Protein AF-A0A4Y8C9G9-F1 (afdb_monomer_lite)

Foldseek 3Di:
DDDADCADCPDPQDLVQDDPPPGRDRNDDDPVRHNPVVVVVVVVVVVVPDDDPVVDDCPVVVVCLPPPDDPVRNVVCVVVVVVVVVVVVVVVVVVD

Structure (mmCIF, N/CA/C/O backbone):
data_AF-A0A4Y8C9G9-F1
#
_entry.id   AF-A0A4Y8C9G9-F1
#
loop_
_atom_site.group_PDB
_atom_site.id
_atom_site.type_symbol
_atom_site.label_atom_id
_atom_site.label_alt_id
_atom_site.label_comp_id
_atom_site.label_asym_id
_atom_site.label_entity_id
_atom_site.label_seq_id
_atom_site.pdbx_PDB_ins_code
_atom_site.Cartn_x
_atom_site.Cartn_y
_atom_site.Cartn_z
_atom_site.occupancy
_atom_site.B_iso_or_equiv
_atom_site.auth_seq_id
_atom_site.auth_comp_id
_atom_site.auth_asym_id
_atom_site.auth_atom_id
_atom_site.pdbx_PDB_model_num
ATOM 1 N N . MET A 1 1 ? 2.219 -18.437 -18.317 1.00 63.34 1 MET A N 1
ATOM 2 C CA . MET A 1 1 ? 3.132 -17.273 -18.408 1.00 63.34 1 MET A CA 1
ATOM 3 C C . MET A 1 1 ? 4.535 -17.743 -18.048 1.00 63.34 1 MET A C 1
ATOM 5 O O . MET A 1 1 ? 4.672 -18.429 -17.045 1.00 63.34 1 MET A O 1
ATOM 9 N N . GLN A 1 2 ? 5.549 -17.452 -18.864 1.00 72.44 2 GLN A N 1
ATOM 10 C CA . GLN A 1 2 ? 6.947 -17.791 -18.556 1.00 72.44 2 GLN A CA 1
ATOM 11 C C . GLN A 1 2 ? 7.494 -16.800 -17.515 1.00 72.44 2 GLN A C 1
ATOM 13 O O . GLN A 1 2 ? 7.259 -15.595 -17.630 1.00 72.44 2 GLN A O 1
ATOM 18 N N . ARG A 1 3 ? 8.203 -17.286 -16.487 1.00 76.56 3 ARG A N 1
ATOM 19 C CA . ARG A 1 3 ? 8.808 -16.409 -15.472 1.00 76.56 3 ARG A CA 1
ATOM 20 C C . ARG A 1 3 ? 9.945 -15.608 -16.111 1.00 76.56 3 ARG A C 1
ATOM 22 O O . ARG A 1 3 ? 10.765 -16.153 -16.846 1.00 76.56 3 ARG A O 1
ATOM 29 N N . LYS A 1 4 ? 9.980 -14.305 -15.834 1.00 77.75 4 LYS A N 1
ATOM 30 C CA . LYS A 1 4 ? 10.978 -13.374 -16.382 1.00 77.75 4 LYS A CA 1
ATOM 31 C C . LYS A 1 4 ? 12.380 -13.771 -15.894 1.00 77.75 4 LYS A C 1
ATOM 33 O O . LYS A 1 4 ? 12.536 -14.152 -14.734 1.00 77.75 4 LYS A O 1
ATOM 38 N N . ARG A 1 5 ? 13.397 -13.662 -16.756 1.00 83.31 5 ARG A N 1
ATOM 39 C CA . ARG A 1 5 ? 14.807 -13.794 -16.342 1.00 83.31 5 ARG A CA 1
ATOM 40 C C . ARG A 1 5 ? 15.205 -12.565 -15.522 1.00 83.31 5 ARG A C 1
ATOM 42 O O . ARG A 1 5 ? 14.772 -11.464 -15.846 1.00 83.31 5 ARG A O 1
ATOM 49 N N . ILE A 1 6 ? 16.040 -12.750 -14.496 1.00 85.19 6 ILE A N 1
ATOM 50 C CA . ILE A 1 6 ? 16.541 -11.642 -13.658 1.00 85.19 6 ILE A CA 1
ATOM 51 C C . ILE A 1 6 ? 17.393 -10.680 -14.497 1.00 85.19 6 ILE A C 1
ATOM 53 O O . ILE A 1 6 ? 17.278 -9.466 -14.369 1.00 85.19 6 ILE A O 1
ATOM 57 N N . TYR A 1 7 ? 18.213 -11.228 -15.393 1.00 87.62 7 TYR A N 1
ATOM 58 C CA . TYR A 1 7 ? 19.083 -10.467 -16.277 1.00 87.62 7 TYR A CA 1
ATOM 59 C C . TYR A 1 7 ? 19.143 -11.130 -17.657 1.00 87.62 7 TYR A C 1
ATOM 61 O O . TYR A 1 7 ? 19.209 -12.359 -17.756 1.00 87.62 7 TYR A O 1
ATOM 69 N N . ASN A 1 8 ? 19.089 -10.328 -18.721 1.00 87.94 8 ASN A N 1
ATOM 70 C CA . ASN A 1 8 ? 19.108 -10.803 -20.103 1.00 87.94 8 ASN A CA 1
ATOM 71 C C . ASN A 1 8 ? 20.023 -9.934 -20.990 1.00 87.94 8 ASN A C 1
ATOM 73 O O . ASN A 1 8 ? 19.524 -9.027 -21.660 1.00 87.94 8 ASN A O 1
ATOM 77 N N . PRO A 1 9 ? 21.340 -10.210 -21.034 1.00 85.94 9 PRO A N 1
ATOM 78 C CA . PRO A 1 9 ? 22.311 -9.386 -21.763 1.00 85.94 9 PRO A CA 1
ATOM 79 C C . PRO A 1 9 ? 22.082 -9.361 -23.280 1.00 85.94 9 PRO A C 1
ATOM 81 O O . PRO A 1 9 ? 22.519 -8.436 -23.952 1.00 85.94 9 PRO A O 1
ATOM 84 N N . ASN A 1 10 ? 21.366 -10.352 -23.816 1.00 87.56 10 ASN A N 1
ATOM 85 C CA . ASN A 1 10 ? 21.082 -10.488 -25.246 1.00 87.56 10 ASN A CA 1
ATOM 86 C C . ASN A 1 10 ? 19.752 -9.824 -25.652 1.00 87.56 10 ASN A C 1
ATOM 88 O O . ASN A 1 10 ? 19.201 -10.121 -26.712 1.00 87.56 10 ASN A O 1
ATOM 92 N N . SER A 1 11 ? 19.175 -8.989 -24.783 1.00 85.12 11 SER A N 1
ATOM 93 C CA . SER A 1 11 ? 17.971 -8.228 -25.107 1.00 85.12 11 SER A CA 1
ATOM 94 C C . SER A 1 11 ? 18.281 -7.164 -26.163 1.00 85.12 11 SER A C 1
ATOM 96 O O . SER A 1 11 ? 19.114 -6.287 -25.948 1.00 85.12 11 SER A O 1
ATOM 98 N N . ASN A 1 12 ? 17.542 -7.210 -27.272 1.00 84.88 12 ASN A N 1
ATOM 99 C CA . ASN A 1 12 ? 17.585 -6.206 -28.340 1.00 84.88 12 ASN A CA 1
ATOM 100 C C . ASN A 1 12 ? 16.363 -5.267 -28.301 1.00 84.88 12 ASN A C 1
ATOM 102 O O . ASN A 1 12 ? 16.029 -4.636 -29.299 1.00 84.88 12 ASN A O 1
ATOM 106 N N . GLU A 1 13 ? 15.649 -5.212 -27.173 1.00 84.19 13 GLU A N 1
ATOM 107 C CA . GLU A 1 13 ? 14.410 -4.441 -27.049 1.00 84.19 13 GLU A CA 1
ATOM 108 C C . GLU A 1 13 ? 14.701 -2.929 -27.053 1.00 84.19 13 GLU A C 1
ATOM 110 O O . GLU A 1 13 ? 15.350 -2.396 -26.145 1.00 84.19 13 GLU A O 1
ATOM 115 N N . THR A 1 14 ? 14.209 -2.212 -28.070 1.00 85.25 14 THR A N 1
ATOM 116 C CA . THR A 1 14 ? 14.321 -0.748 -28.123 1.00 85.25 14 THR A CA 1
ATOM 117 C C . THR A 1 14 ? 13.279 -0.081 -27.222 1.00 85.25 14 THR A C 1
ATOM 119 O O . THR A 1 14 ? 12.370 -0.726 -26.702 1.00 85.25 14 THR A O 1
ATOM 122 N N . LEU A 1 15 ? 13.372 1.240 -27.015 1.00 82.94 15 LEU A N 1
ATOM 123 C CA . LEU A 1 15 ? 12.417 1.969 -26.168 1.00 82.94 15 LEU A CA 1
ATOM 124 C C . LEU A 1 15 ? 10.962 1.809 -26.647 1.00 82.94 15 LEU A C 1
ATOM 126 O O . LEU A 1 15 ? 10.065 1.692 -25.814 1.00 82.94 15 LEU A O 1
ATOM 130 N N . GLY A 1 16 ? 10.736 1.783 -27.964 1.00 83.75 16 GLY A N 1
ATOM 131 C CA 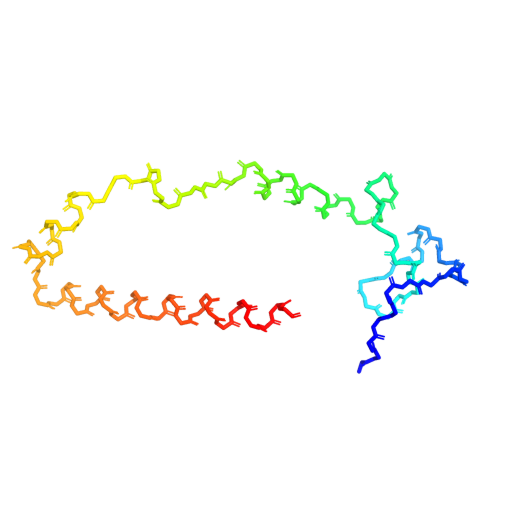. GLY A 1 16 ? 9.409 1.625 -28.563 1.00 83.75 16 GLY A CA 1
ATOM 132 C C . GLY A 1 16 ? 8.841 0.214 -28.410 1.00 83.75 16 GLY A C 1
ATOM 133 O O . GLY A 1 16 ? 7.633 0.059 -28.226 1.00 83.75 16 GLY A O 1
ATOM 134 N N . ASP A 1 17 ? 9.705 -0.800 -28.380 1.00 87.12 17 ASP A N 1
ATOM 135 C CA . ASP A 1 17 ? 9.304 -2.211 -28.361 1.00 87.12 17 ASP A CA 1
ATOM 136 C C . ASP A 1 17 ? 8.864 -2.700 -26.980 1.00 87.12 17 ASP A C 1
ATOM 138 O O . ASP A 1 17 ? 8.189 -3.723 -26.882 1.00 87.12 17 ASP A O 1
ATOM 142 N N . ARG A 1 18 ? 9.184 -1.953 -25.912 1.00 88.06 18 ARG A N 1
ATOM 143 C CA . ARG A 1 18 ? 8.885 -2.353 -24.528 1.00 88.06 18 ARG A CA 1
ATOM 144 C C . ARG A 1 18 ? 7.397 -2.573 -24.298 1.00 88.06 18 ARG A C 1
ATOM 146 O O . ARG A 1 18 ? 6.575 -1.683 -24.536 1.00 88.06 18 ARG A O 1
ATOM 153 N N . LYS A 1 19 ? 7.029 -3.723 -23.748 1.00 88.00 19 LYS A N 1
ATOM 154 C CA . LYS A 1 19 ? 5.636 -4.074 -23.425 1.00 88.00 19 LYS A CA 1
ATOM 155 C C . LYS A 1 19 ? 5.460 -4.305 -21.927 1.00 88.00 19 LYS A C 1
ATOM 157 O O . LYS A 1 19 ? 6.417 -4.601 -21.221 1.00 88.00 19 LYS A O 1
ATOM 162 N N . ILE A 1 20 ? 4.227 -4.143 -21.445 1.00 87.50 20 ILE A N 1
ATOM 163 C CA . ILE A 1 20 ? 3.868 -4.428 -20.043 1.00 87.50 20 ILE A CA 1
ATOM 164 C C . ILE A 1 20 ? 3.892 -5.944 -19.792 1.00 87.50 20 ILE A C 1
ATOM 166 O O . ILE A 1 20 ? 4.407 -6.410 -18.776 1.00 87.50 20 ILE A O 1
ATOM 170 N N . PHE A 1 21 ? 3.400 -6.715 -20.762 1.00 86.88 21 PHE A N 1
ATOM 171 C CA . PHE A 1 21 ? 3.399 -8.174 -20.756 1.00 86.88 21 PHE A CA 1
ATOM 17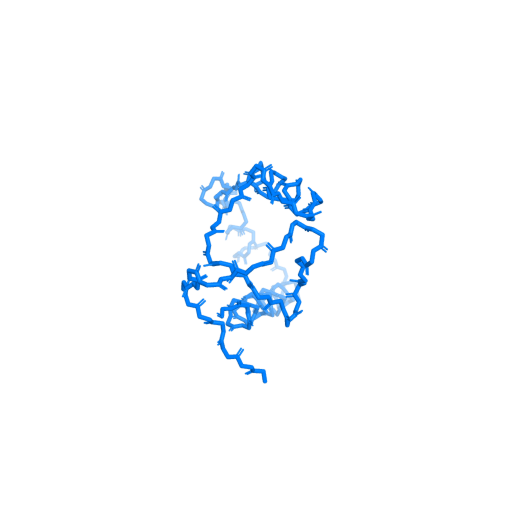2 C C . PHE A 1 21 ? 4.124 -8.698 -21.995 1.00 86.88 21 PHE A C 1
ATOM 174 O O . PHE A 1 21 ? 4.094 -8.049 -23.040 1.00 86.88 21 PHE A O 1
ATOM 181 N N . ASP A 1 22 ? 4.764 -9.862 -21.867 1.00 84.00 22 ASP A N 1
ATOM 182 C CA . ASP A 1 22 ? 5.438 -10.569 -22.971 1.00 84.00 22 ASP A CA 1
ATOM 183 C C . ASP A 1 22 ? 6.498 -9.732 -23.727 1.00 84.00 22 ASP A C 1
ATOM 185 O O . ASP A 1 22 ? 6.731 -9.897 -24.922 1.00 84.00 22 ASP A O 1
ATOM 189 N N . GLY A 1 23 ? 7.126 -8.780 -23.027 1.00 85.19 23 GLY A N 1
ATOM 190 C CA . GLY A 1 23 ? 8.295 -8.046 -23.519 1.00 85.19 23 GLY A CA 1
ATOM 191 C C . GLY A 1 23 ? 9.591 -8.844 -23.358 1.00 85.19 23 GLY A C 1
ATOM 192 O O . GLY A 1 23 ? 9.627 -9.866 -22.668 1.00 85.19 23 GLY A O 1
ATOM 193 N N . ASN A 1 24 ? 10.681 -8.335 -23.931 1.00 87.12 24 ASN A N 1
ATOM 194 C CA . ASN A 1 24 ? 12.014 -8.935 -23.832 1.00 87.12 24 ASN A CA 1
ATOM 195 C C . ASN A 1 24 ? 12.999 -7.995 -23.109 1.00 87.12 24 ASN A C 1
ATOM 197 O O . ASN A 1 24 ? 13.965 -7.543 -23.726 1.00 87.12 24 ASN A O 1
ATOM 201 N N . PRO A 1 25 ? 12.788 -7.670 -21.819 1.00 87.38 25 PRO A N 1
ATOM 202 C CA . PRO A 1 25 ? 13.596 -6.671 -21.132 1.00 87.38 25 PRO A CA 1
ATOM 203 C C . PRO A 1 25 ? 15.009 -7.179 -20.823 1.00 87.38 25 PRO A C 1
ATOM 205 O O . PRO A 1 25 ? 15.220 -8.355 -20.533 1.00 87.38 25 PRO A O 1
ATOM 208 N N . HIS A 1 26 ? 15.972 -6.254 -20.787 1.00 86.44 26 HIS A N 1
ATOM 209 C CA . HIS A 1 26 ? 17.350 -6.504 -20.335 1.00 86.44 26 HIS A CA 1
ATOM 210 C C . HIS A 1 26 ? 17.427 -6.861 -18.831 1.00 86.44 26 HIS A C 1
ATOM 212 O O . HIS A 1 26 ? 18.359 -7.530 -18.395 1.00 86.44 26 HIS A O 1
ATOM 218 N N . GLY A 1 27 ? 16.442 -6.433 -18.031 1.00 83.19 27 GLY A N 1
ATOM 219 C CA . GLY A 1 27 ? 16.383 -6.656 -16.576 1.00 83.19 27 GLY A CA 1
ATOM 220 C C . GLY A 1 27 ? 16.962 -5.515 -15.728 1.00 83.19 27 GLY A C 1
ATOM 221 O O . GLY A 1 27 ? 16.784 -5.505 -14.516 1.00 83.19 27 GLY A O 1
ATOM 222 N N . ILE A 1 28 ? 17.599 -4.517 -16.351 1.00 85.31 28 ILE A N 1
ATOM 223 C CA . ILE A 1 28 ? 18.126 -3.328 -15.664 1.00 85.31 28 ILE A CA 1
ATOM 224 C C . ILE A 1 28 ? 17.014 -2.287 -15.473 1.00 85.31 28 ILE A C 1
ATOM 226 O O . ILE A 1 28 ? 16.333 -1.914 -16.432 1.00 85.31 28 ILE A O 1
ATOM 230 N N . LEU A 1 29 ? 16.881 -1.764 -14.252 1.00 84.00 29 LEU A N 1
ATOM 231 C CA . LEU A 1 29 ? 16.027 -0.615 -13.952 1.00 84.00 29 LEU A CA 1
ATOM 232 C C . LEU A 1 29 ? 16.686 0.667 -14.474 1.00 84.00 29 LEU A C 1
ATOM 234 O O . LEU A 1 29 ? 17.755 1.061 -14.015 1.00 84.00 29 LEU A O 1
ATOM 238 N N . ASN A 1 30 ? 16.059 1.312 -15.459 1.00 82.81 30 ASN A N 1
ATOM 239 C CA . ASN A 1 30 ? 16.552 2.557 -16.042 1.00 82.81 30 ASN A CA 1
ATOM 240 C C . ASN A 1 30 ? 15.442 3.615 -16.083 1.00 82.81 30 ASN A C 1
ATOM 242 O O . ASN A 1 30 ? 14.583 3.592 -16.968 1.00 82.81 30 ASN A O 1
ATOM 246 N N . PHE A 1 31 ? 15.510 4.560 -15.146 1.00 82.44 31 PHE A N 1
ATOM 247 C CA . PHE A 1 31 ? 14.535 5.639 -14.983 1.00 82.44 31 PHE A CA 1
ATOM 248 C C . PHE A 1 31 ? 14.692 6.776 -16.008 1.00 82.44 31 PHE A C 1
ATOM 250 O O . PHE A 1 31 ? 13.731 7.489 -16.270 1.00 82.44 31 PHE A O 1
ATOM 257 N N . THR A 1 32 ? 15.855 6.921 -16.662 1.00 82.50 32 THR A N 1
ATOM 258 C CA . THR A 1 32 ? 16.073 7.979 -17.675 1.00 82.50 32 THR A CA 1
ATOM 259 C C . THR A 1 32 ? 15.511 7.615 -19.049 1.00 82.50 32 THR A C 1
ATOM 261 O O . THR A 1 32 ? 15.205 8.490 -19.854 1.00 82.50 32 THR A O 1
ATOM 264 N N . LYS A 1 33 ? 15.345 6.317 -19.328 1.00 80.94 33 LYS A N 1
ATOM 265 C CA . LYS A 1 33 ? 14.802 5.795 -20.591 1.00 80.94 33 LYS A CA 1
ATOM 266 C C . LYS A 1 33 ? 13.528 4.990 -20.345 1.00 80.94 33 LYS A C 1
ATOM 268 O O . LYS A 1 33 ? 13.491 3.809 -20.681 1.00 80.94 33 LYS A O 1
ATOM 273 N N . ALA A 1 34 ? 12.495 5.581 -19.746 1.00 85.44 34 ALA A N 1
ATOM 274 C CA . ALA A 1 34 ? 11.204 4.918 -19.533 1.00 85.44 34 ALA A CA 1
ATOM 275 C C . ALA A 1 34 ? 10.249 5.119 -20.726 1.00 85.44 34 ALA A C 1
ATOM 277 O O . ALA A 1 34 ? 10.083 6.235 -21.207 1.00 85.44 34 ALA A O 1
ATOM 278 N N . LYS A 1 35 ? 9.585 4.046 -21.189 1.00 88.50 35 LYS A N 1
ATOM 279 C CA . LYS A 1 35 ? 8.536 4.135 -22.230 1.00 88.50 35 LYS A CA 1
ATOM 280 C C . LYS A 1 35 ? 7.241 4.729 -21.667 1.00 88.50 35 LYS A C 1
ATOM 282 O O . LYS A 1 35 ? 6.600 5.560 -22.300 1.00 88.50 35 LYS A O 1
ATOM 287 N N . TYR A 1 36 ? 6.857 4.286 -20.473 1.00 90.69 36 TYR A N 1
ATOM 288 C CA . TYR A 1 36 ? 5.625 4.687 -19.800 1.00 90.69 36 TYR A CA 1
ATOM 289 C C . TYR A 1 36 ? 5.927 5.803 -18.800 1.00 90.69 36 TYR A C 1
ATOM 291 O O . TYR A 1 36 ? 6.154 5.553 -17.621 1.00 90.69 36 TYR A O 1
ATOM 299 N N . THR A 1 37 ? 5.964 7.046 -19.277 1.00 89.75 37 THR A N 1
ATOM 300 C CA . THR A 1 37 ? 6.314 8.218 -18.451 1.00 89.75 37 THR A CA 1
ATOM 301 C C . THR A 1 37 ? 5.312 8.491 -17.328 1.00 89.75 37 THR A C 1
ATOM 303 O O . THR A 1 37 ? 5.685 9.041 -16.296 1.00 89.75 37 THR A O 1
ATOM 306 N N . TRP A 1 38 ? 4.055 8.061 -17.480 1.00 93.12 38 TRP A N 1
ATOM 307 C CA . TRP A 1 38 ? 3.053 8.121 -16.413 1.00 93.12 38 TRP A CA 1
ATOM 308 C C . TRP A 1 38 ? 3.449 7.281 -15.193 1.00 93.12 38 TRP A C 1
ATOM 310 O O . TRP A 1 38 ? 3.101 7.652 -14.079 1.00 93.12 38 TRP A O 1
ATOM 320 N N . ALA A 1 39 ? 4.200 6.190 -15.384 1.00 91.50 39 ALA A N 1
ATOM 321 C CA . ALA A 1 39 ? 4.624 5.327 -14.285 1.00 91.50 39 ALA A CA 1
ATOM 322 C C . ALA A 1 39 ? 5.659 6.031 -13.397 1.00 91.50 39 ALA A C 1
ATOM 324 O O . ALA A 1 39 ? 5.622 5.869 -12.184 1.00 91.50 39 ALA A O 1
ATOM 325 N N . LEU A 1 40 ? 6.525 6.862 -13.992 1.00 90.94 40 LEU A N 1
ATOM 326 C CA . LEU A 1 40 ? 7.469 7.701 -13.245 1.00 90.94 40 LEU A CA 1
ATOM 327 C C . LEU A 1 40 ? 6.736 8.774 -12.435 1.00 90.94 40 LEU A C 1
ATOM 329 O O . LEU A 1 40 ? 6.981 8.916 -11.249 1.00 90.94 40 LEU A O 1
ATOM 333 N N . LYS A 1 41 ? 5.760 9.458 -13.042 1.00 93.00 41 LYS A N 1
ATOM 334 C CA . LYS A 1 41 ? 4.939 10.444 -12.318 1.00 93.00 41 LYS A CA 1
ATOM 335 C C . LYS A 1 41 ? 4.169 9.815 -11.158 1.00 93.00 41 LYS A C 1
ATOM 337 O O . LYS A 1 41 ? 4.030 10.429 -10.109 1.00 93.00 41 LYS A O 1
ATOM 342 N N . LEU A 1 42 ? 3.643 8.606 -11.360 1.00 94.31 42 LEU A N 1
ATOM 343 C CA . LEU A 1 42 ? 2.962 7.867 -10.304 1.00 94.31 42 LEU A CA 1
ATOM 344 C C . LEU A 1 42 ? 3.932 7.496 -9.179 1.00 94.31 42 LEU A C 1
ATOM 346 O O . LEU A 1 42 ? 3.575 7.658 -8.020 1.00 94.31 42 LEU A O 1
ATOM 350 N N . TRP A 1 43 ? 5.147 7.054 -9.514 1.00 92.19 43 TRP A N 1
ATOM 351 C CA . TRP A 1 43 ? 6.196 6.780 -8.532 1.00 92.19 43 TRP A CA 1
ATOM 352 C C . TRP A 1 43 ? 6.501 8.009 -7.668 1.00 92.19 43 TRP A C 1
ATOM 354 O O . TRP A 1 43 ? 6.437 7.910 -6.446 1.00 92.19 43 TRP A O 1
ATOM 364 N N . ASP A 1 44 ? 6.727 9.171 -8.286 1.00 93.62 44 ASP A N 1
ATOM 365 C CA . ASP A 1 44 ? 7.017 10.414 -7.558 1.00 93.62 44 ASP A CA 1
ATOM 366 C C . ASP A 1 44 ? 5.864 10.801 -6.613 1.00 93.62 44 ASP A C 1
ATOM 368 O O . ASP A 1 44 ? 6.083 11.214 -5.476 1.00 93.62 44 ASP A O 1
ATOM 372 N N . LEU A 1 45 ? 4.613 10.627 -7.059 1.00 96.19 45 LEU A N 1
ATOM 373 C CA . LEU A 1 45 ? 3.428 10.860 -6.227 1.00 96.19 45 LEU A CA 1
ATOM 374 C C . LEU A 1 45 ? 3.316 9.859 -5.072 1.00 96.19 45 LEU A C 1
ATOM 376 O O . LEU A 1 45 ? 2.855 10.226 -3.994 1.00 96.19 45 LEU A O 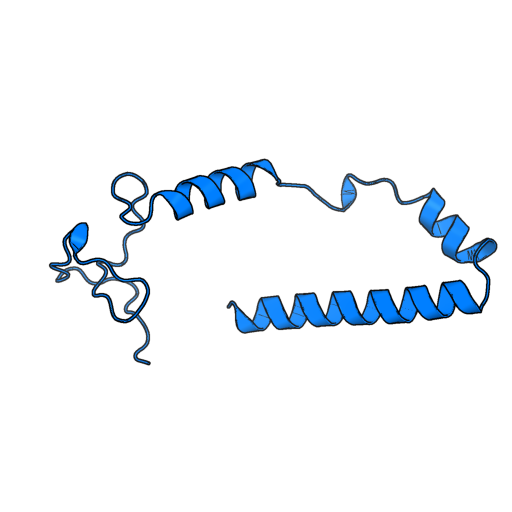1
ATOM 380 N N . MET A 1 46 ? 3.694 8.598 -5.281 1.00 95.81 46 MET A N 1
ATOM 381 C CA . MET A 1 46 ? 3.707 7.592 -4.218 1.00 95.81 46 MET A CA 1
ATOM 382 C C . MET A 1 46 ? 4.773 7.921 -3.173 1.00 95.81 46 MET A C 1
ATOM 384 O O . MET A 1 46 ? 4.479 7.878 -1.982 1.00 95.81 46 MET A O 1
ATOM 388 N N . GLU A 1 47 ? 5.973 8.306 -3.610 1.00 94.06 47 GLU A N 1
ATOM 389 C CA . GLU A 1 47 ? 7.071 8.706 -2.727 1.00 94.06 47 GLU A CA 1
ATOM 390 C C . GLU A 1 47 ? 6.699 9.942 -1.895 1.00 94.06 47 GLU A C 1
ATOM 392 O O . GLU A 1 47 ? 6.869 9.942 -0.674 1.00 94.06 47 GLU A O 1
ATOM 397 N N . ALA A 1 48 ? 6.090 10.953 -2.524 1.00 96.19 48 ALA A N 1
ATOM 398 C CA . ALA A 1 48 ? 5.629 12.166 -1.848 1.00 96.19 48 ALA A CA 1
ATOM 399 C C . ALA A 1 48 ? 4.527 11.920 -0.798 1.00 96.19 48 ALA A C 1
ATOM 401 O O . ALA A 1 48 ? 4.387 12.715 0.127 1.00 96.19 48 ALA A O 1
ATOM 402 N N . ASN A 1 49 ? 3.759 10.832 -0.918 1.00 96.00 49 ASN A N 1
ATOM 403 C CA . ASN A 1 49 ? 2.681 10.465 0.011 1.00 96.00 49 ASN A CA 1
ATOM 404 C C . ASN A 1 49 ? 3.130 9.486 1.113 1.00 96.00 49 ASN A C 1
ATOM 406 O O . ASN A 1 49 ? 2.300 8.815 1.730 1.00 96.00 49 ASN A O 1
ATOM 410 N N . THR A 1 50 ? 4.435 9.376 1.362 1.00 95.19 50 THR A N 1
ATOM 411 C CA . THR A 1 50 ? 4.959 8.532 2.440 1.00 95.19 50 THR A CA 1
ATOM 412 C C . THR A 1 50 ? 4.542 9.083 3.804 1.00 95.19 50 THR A C 1
ATOM 414 O O . THR A 1 50 ? 4.772 10.251 4.104 1.00 95.19 50 THR A O 1
ATOM 417 N N . TRP A 1 51 ? 3.965 8.227 4.648 1.00 95.88 51 TRP A N 1
ATOM 418 C CA . TRP A 1 51 ? 3.593 8.544 6.028 1.00 95.88 51 TRP A CA 1
ATOM 419 C C . TRP A 1 51 ? 3.772 7.313 6.917 1.00 95.88 51 TRP A C 1
ATOM 421 O O . TRP A 1 51 ? 3.756 6.178 6.427 1.00 95.88 51 TRP A O 1
ATOM 431 N N . PHE A 1 52 ? 3.923 7.522 8.226 1.00 94.81 52 PHE A N 1
ATOM 432 C CA . PHE A 1 52 ? 4.083 6.426 9.177 1.00 94.81 52 PHE A CA 1
ATOM 433 C C . PHE A 1 52 ? 2.935 6.389 10.195 1.00 94.81 52 PHE A C 1
ATOM 435 O O . PHE A 1 52 ? 2.651 7.399 10.836 1.00 94.81 52 PHE A O 1
ATOM 442 N N . PRO A 1 53 ? 2.326 5.215 10.469 1.00 92.62 53 PRO A N 1
ATOM 443 C CA . PRO A 1 53 ? 1.213 5.109 11.420 1.00 92.62 53 PRO A CA 1
ATOM 444 C C . PRO A 1 53 ? 1.500 5.645 12.826 1.00 92.62 53 PRO A C 1
ATOM 446 O O . PRO A 1 53 ? 0.597 6.116 13.505 1.00 92.62 53 PRO A O 1
ATOM 449 N N . LYS A 1 54 ? 2.764 5.598 13.264 1.00 91.50 54 LYS A N 1
ATOM 450 C CA . LYS A 1 54 ? 3.190 6.086 14.586 1.00 91.50 54 LYS A CA 1
ATOM 451 C C . LYS A 1 54 ? 3.174 7.611 14.718 1.00 91.50 54 LYS A C 1
ATOM 453 O O . LYS A 1 54 ? 3.300 8.106 15.831 1.00 91.50 54 LYS A O 1
ATOM 458 N N . GLU A 1 55 ? 3.069 8.339 13.610 1.00 94.00 55 GLU A N 1
ATOM 459 C CA . GLU A 1 55 ? 3.015 9.805 13.600 1.00 94.00 55 GLU A CA 1
ATOM 460 C C . GLU A 1 55 ? 1.619 10.330 13.960 1.00 94.00 55 GLU A C 1
ATOM 462 O O . GLU A 1 55 ? 1.466 11.508 14.275 1.00 94.00 55 GLU A O 1
ATOM 467 N N . VAL A 1 56 ? 0.602 9.461 13.943 1.00 93.00 56 VAL A N 1
ATOM 468 C CA . VAL A 1 56 ? -0.783 9.808 14.265 1.00 93.00 56 VAL A CA 1
ATOM 469 C C . VAL A 1 56 ? -1.066 9.502 15.738 1.00 93.00 56 VAL A C 1
ATOM 471 O O . VAL A 1 56 ? -0.925 8.363 16.187 1.00 93.00 56 VAL A O 1
ATOM 474 N N . ASP A 1 57 ? -1.488 10.515 16.497 1.00 93.94 57 ASP A N 1
ATOM 475 C CA . ASP A 1 57 ? -1.936 10.336 17.882 1.00 93.94 57 ASP A CA 1
ATOM 476 C C . ASP A 1 57 ? -3.310 9.653 17.915 1.00 93.94 57 ASP A C 1
ATOM 478 O O . ASP A 1 57 ? -4.278 10.166 17.361 1.00 93.94 57 ASP A O 1
ATOM 482 N N . THR A 1 58 ? -3.382 8.504 18.588 1.00 93.56 58 THR A N 1
ATOM 483 C CA . THR A 1 58 ? -4.588 7.666 18.728 1.00 93.56 58 THR A CA 1
ATOM 484 C C . THR A 1 58 ? -5.090 7.593 20.174 1.00 93.56 58 THR A C 1
ATOM 486 O O . THR A 1 58 ? -5.937 6.765 20.517 1.00 93.56 58 THR A O 1
ATOM 489 N N . THR A 1 59 ? -4.567 8.444 21.065 1.00 93.56 59 THR A N 1
ATOM 490 C CA . THR A 1 59 ? -4.876 8.401 22.504 1.00 93.56 59 THR A CA 1
ATOM 491 C C . THR A 1 59 ? -6.368 8.603 22.780 1.00 93.56 59 THR A C 1
ATOM 493 O O . THR A 1 59 ? -6.936 7.931 23.643 1.00 93.56 59 THR A O 1
ATOM 496 N N . LYS A 1 60 ? -7.017 9.510 22.040 1.00 93.62 60 LYS A N 1
ATOM 497 C CA . LYS A 1 60 ? -8.456 9.780 22.176 1.00 93.62 60 LYS A CA 1
ATOM 498 C C . LYS A 1 60 ? -9.295 8.638 21.615 1.00 93.62 60 LYS A C 1
ATOM 500 O O . LYS A 1 60 ? -10.179 8.152 22.312 1.00 93.62 60 LYS A O 1
ATOM 505 N N . ASP A 1 61 ? -8.944 8.137 20.436 1.00 92.25 61 ASP A N 1
ATOM 506 C CA . ASP A 1 61 ? -9.619 7.015 19.780 1.00 92.25 61 ASP A CA 1
ATOM 507 C C . ASP A 1 61 ? -9.631 5.766 20.672 1.00 92.25 61 ASP A C 1
ATOM 509 O O . ASP A 1 61 ? -10.646 5.078 20.798 1.00 92.25 61 ASP A O 1
ATOM 513 N N . ALA A 1 62 ? -8.522 5.503 21.371 1.00 92.00 62 ALA A N 1
ATOM 514 C CA . ALA A 1 62 ? -8.421 4.397 22.316 1.00 92.00 62 ALA A CA 1
ATOM 515 C C . ALA A 1 62 ? -9.360 4.545 23.527 1.00 92.00 62 ALA A C 1
ATOM 517 O O . ALA A 1 62 ? -9.840 3.535 24.051 1.00 92.00 62 ALA A O 1
ATOM 518 N N . LEU A 1 63 ? -9.613 5.773 23.993 1.00 93.19 63 LEU A N 1
ATOM 519 C CA . LEU A 1 63 ? -10.575 6.051 25.063 1.00 93.19 63 LEU A CA 1
ATOM 520 C C . LEU A 1 63 ? -12.012 5.929 24.550 1.00 93.19 63 LEU A C 1
ATOM 522 O O . LEU A 1 63 ? -12.828 5.256 25.185 1.00 93.19 63 LEU A O 1
ATOM 526 N N . ASP A 1 64 ? -12.301 6.511 23.388 1.00 92.00 64 ASP A N 1
ATOM 527 C CA . ASP A 1 64 ? -13.635 6.502 22.791 1.00 92.00 64 ASP A CA 1
ATOM 528 C C . ASP A 1 64 ? -14.101 5.077 22.483 1.00 92.00 64 ASP A C 1
ATOM 530 O O . ASP A 1 64 ? -15.203 4.686 22.874 1.00 92.00 64 ASP A O 1
ATOM 534 N N . TYR A 1 65 ? -13.222 4.250 21.911 1.00 93.06 65 TYR A N 1
ATOM 535 C CA . TYR A 1 65 ? -13.510 2.842 21.638 1.00 93.06 65 TYR A CA 1
ATOM 536 C C . TYR A 1 65 ? -13.842 2.029 22.904 1.00 93.06 65 TYR A C 1
ATOM 538 O O . TYR A 1 65 ? -14.611 1.062 22.858 1.00 93.06 65 TYR A O 1
ATOM 546 N N . ARG A 1 66 ? -13.264 2.398 24.055 1.00 89.62 66 ARG A N 1
ATOM 547 C CA . ARG A 1 66 ? -13.479 1.696 25.330 1.00 89.62 66 ARG A CA 1
ATOM 548 C C . ARG A 1 66 ? -14.740 2.150 26.051 1.00 89.62 66 ARG A C 1
ATOM 550 O O . ARG A 1 66 ? -15.427 1.302 26.615 1.00 89.62 66 ARG A O 1
ATOM 557 N N . CYS A 1 67 ? -14.999 3.455 26.068 1.00 90.38 67 CYS A N 1
ATOM 558 C CA . CYS A 1 67 ? -15.948 4.056 27.003 1.00 90.38 67 CYS A CA 1
ATOM 559 C C . CYS A 1 67 ? -17.166 4.699 26.333 1.00 90.38 67 CYS A C 1
ATOM 561 O O . CYS A 1 67 ? -18.204 4.798 26.983 1.00 90.38 67 CYS A O 1
ATOM 563 N N . ASN A 1 68 ? -17.056 5.131 25.072 1.00 90.69 68 ASN A N 1
ATOM 564 C CA . ASN A 1 68 ? -18.021 6.058 24.472 1.00 90.69 68 ASN A CA 1
ATOM 565 C C . ASN A 1 68 ? -18.813 5.470 23.294 1.00 90.69 68 ASN A C 1
ATOM 567 O O . ASN A 1 68 ? -19.812 6.061 22.893 1.00 90.69 68 ASN A O 1
ATOM 571 N N . LEU A 1 69 ? -18.418 4.308 22.758 1.00 92.31 69 LEU A N 1
ATOM 572 C CA . LEU A 1 69 ? -19.159 3.641 21.683 1.00 92.31 69 LEU A CA 1
ATOM 573 C C . LEU A 1 69 ? -20.349 2.834 22.204 1.00 92.31 69 LEU A C 1
ATOM 575 O O . LEU A 1 69 ? -20.245 2.064 23.164 1.00 92.31 69 LEU A O 1
ATOM 579 N N . THR A 1 70 ? -21.469 2.923 21.491 1.00 95.31 70 THR A N 1
ATOM 580 C CA . THR A 1 70 ? -22.588 1.998 21.674 1.00 95.31 70 THR A CA 1
ATOM 581 C C . THR A 1 70 ? -22.220 0.588 21.203 1.00 95.31 70 THR A C 1
ATOM 583 O O . THR A 1 70 ? -21.288 0.371 20.424 1.00 95.31 70 THR A O 1
ATOM 586 N N . VAL A 1 71 ? -23.000 -0.410 21.630 1.00 94.25 71 VAL A N 1
ATOM 587 C CA . VAL A 1 71 ? -22.798 -1.812 21.219 1.00 94.25 71 VAL A CA 1
ATOM 588 C C . VAL A 1 71 ? -22.870 -1.974 19.693 1.00 94.25 71 VAL A C 1
ATOM 590 O O . VAL A 1 71 ? -22.109 -2.753 19.119 1.00 94.25 71 VAL A O 1
ATOM 593 N N . GLY A 1 72 ? -23.765 -1.233 19.031 1.00 96.38 72 GLY A N 1
ATOM 594 C CA . GLY A 1 72 ? -23.924 -1.276 17.576 1.00 96.38 72 GLY A CA 1
ATOM 595 C C . GLY A 1 72 ? -22.722 -0.692 16.833 1.00 96.38 72 GLY A C 1
ATOM 596 O O . GLY A 1 72 ? -22.204 -1.326 15.915 1.00 96.38 72 GLY A O 1
ATOM 597 N N . GLU A 1 73 ? -22.241 0.475 17.262 1.00 95.31 73 GLU A N 1
ATOM 598 C CA . GLU A 1 73 ? -21.072 1.133 16.664 1.00 95.31 73 GLU A CA 1
ATOM 599 C C . GLU A 1 73 ? -19.812 0.299 16.844 1.00 95.31 73 GLU A C 1
ATOM 601 O O . GLU A 1 73 ? -19.081 0.075 15.881 1.00 95.31 73 GLU A O 1
ATOM 606 N N . LYS A 1 74 ? -19.599 -0.243 18.048 1.00 94.50 74 LYS A N 1
ATOM 607 C CA . LYS A 1 74 ? -18.455 -1.111 18.326 1.00 94.50 74 LYS A CA 1
ATOM 608 C C . LYS A 1 74 ? -18.468 -2.368 17.455 1.00 94.50 74 LYS A C 1
ATOM 610 O O . LYS A 1 74 ? -17.452 -2.710 16.860 1.00 94.50 74 LYS A O 1
ATOM 615 N N . ARG A 1 75 ? -19.633 -3.015 17.303 1.00 95.50 75 ARG A N 1
ATOM 616 C CA . ARG A 1 75 ? -19.782 -4.175 16.410 1.00 95.50 75 ARG A CA 1
ATOM 617 C C . ARG A 1 75 ? -19.425 -3.822 14.968 1.00 95.50 75 ARG A C 1
ATOM 619 O O . ARG A 1 75 ? -18.725 -4.589 14.314 1.00 95.50 75 ARG A O 1
ATOM 626 N N . MET A 1 76 ? -19.928 -2.700 14.456 1.00 96.44 76 MET A N 1
ATOM 627 C CA . MET A 1 76 ? -19.637 -2.291 13.082 1.00 96.44 76 MET A CA 1
ATOM 628 C C . MET A 1 76 ? -18.167 -1.928 12.892 1.00 96.44 76 MET A C 1
ATOM 630 O O . MET A 1 76 ? -17.586 -2.323 11.883 1.00 96.44 76 MET A O 1
ATOM 634 N N . TYR A 1 77 ? -17.563 -1.251 13.869 1.00 94.94 77 TYR A N 1
ATOM 635 C CA . TYR A 1 77 ? -16.135 -0.954 13.879 1.00 94.94 77 TYR A CA 1
ATOM 636 C C . TYR A 1 77 ? -15.307 -2.238 13.745 1.00 94.94 77 TYR A C 1
ATOM 638 O O . TYR A 1 77 ? -14.502 -2.350 12.824 1.00 94.94 77 TYR A O 1
ATOM 646 N N . ASP A 1 78 ? -15.565 -3.246 14.584 1.00 95.25 78 ASP A N 1
ATOM 647 C CA . ASP A 1 78 ? -14.816 -4.510 14.575 1.00 95.25 78 ASP A CA 1
ATOM 648 C C . ASP A 1 78 ? -14.972 -5.277 13.244 1.00 95.25 78 ASP A C 1
ATOM 650 O O . ASP A 1 78 ? -14.017 -5.866 12.724 1.00 95.25 78 ASP A O 1
ATOM 654 N N . LEU A 1 79 ? -16.169 -5.247 12.647 1.00 96.75 79 LEU A N 1
ATOM 655 C CA . LEU A 1 79 ? -16.440 -5.894 11.358 1.00 96.75 79 LEU A CA 1
ATOM 656 C C . LEU A 1 79 ? -15.712 -5.205 10.198 1.00 96.75 79 LEU A C 1
ATOM 658 O O . LEU A 1 79 ? -15.079 -5.876 9.387 1.00 96.75 79 LEU A O 1
ATOM 662 N N . VAL A 1 80 ? -15.772 -3.875 10.119 1.00 96.94 80 VAL A N 1
ATOM 663 C CA . VAL A 1 80 ? -15.083 -3.123 9.058 1.00 96.94 80 VAL A CA 1
ATOM 664 C C . VAL A 1 80 ? -13.570 -3.250 9.216 1.00 96.94 80 VAL A C 1
ATOM 666 O O . VAL A 1 80 ? -12.866 -3.508 8.242 1.00 96.94 80 VAL A O 1
ATOM 669 N N . TRP A 1 81 ? -13.073 -3.138 10.445 1.00 94.88 81 TRP A N 1
ATOM 670 C CA . TRP A 1 81 ? -11.651 -3.238 10.751 1.00 94.88 81 TRP A CA 1
ATOM 671 C C . TRP A 1 81 ? -11.066 -4.603 10.367 1.00 94.88 81 TRP A C 1
ATOM 673 O O . TRP A 1 81 ? -10.038 -4.676 9.692 1.00 94.88 81 TRP A O 1
ATOM 683 N N . SER A 1 82 ? -11.747 -5.694 10.735 1.00 96.06 82 SER A N 1
ATOM 684 C CA . SER A 1 82 ? -11.316 -7.052 10.369 1.00 96.06 82 SER A CA 1
ATOM 685 C C . SER A 1 82 ? -11.315 -7.284 8.855 1.00 96.06 82 SER A C 1
ATOM 687 O O . SER A 1 82 ? -10.378 -7.889 8.329 1.00 96.06 82 SER A O 1
ATOM 689 N N . GLN A 1 83 ? -12.310 -6.749 8.142 1.00 97.25 83 GLN A N 1
ATOM 690 C CA . GLN A 1 83 ? -12.371 -6.825 6.686 1.00 97.25 83 GLN A CA 1
ATOM 691 C C . GLN A 1 83 ? -11.193 -6.096 6.025 1.00 97.25 83 GLN A C 1
ATOM 693 O O . GLN A 1 83 ? -10.553 -6.663 5.140 1.00 97.25 83 GLN A O 1
ATOM 698 N N . LEU A 1 84 ? -10.886 -4.867 6.457 1.00 97.12 84 LEU A N 1
ATOM 699 C CA . LEU A 1 84 ? -9.795 -4.068 5.886 1.00 97.12 84 LEU A CA 1
ATOM 700 C C . LEU A 1 84 ? -8.431 -4.742 6.076 1.00 97.12 84 LEU A C 1
ATOM 702 O O . LEU A 1 84 ? -7.709 -4.933 5.101 1.00 97.12 84 LEU A O 1
ATOM 706 N N . ILE A 1 85 ? -8.129 -5.219 7.289 1.00 95.12 85 ILE A N 1
ATOM 707 C CA . ILE A 1 85 ? -6.876 -5.944 7.570 1.00 95.12 85 ILE A CA 1
ATOM 708 C C . ILE A 1 85 ? -6.739 -7.184 6.683 1.00 95.12 85 ILE A C 1
ATOM 710 O O . ILE A 1 85 ? -5.661 -7.477 6.149 1.00 95.12 85 ILE A O 1
ATOM 714 N N . SER A 1 86 ? -7.830 -7.937 6.528 1.00 95.38 86 SER A N 1
ATOM 715 C CA . SER A 1 86 ? -7.817 -9.128 5.689 1.00 95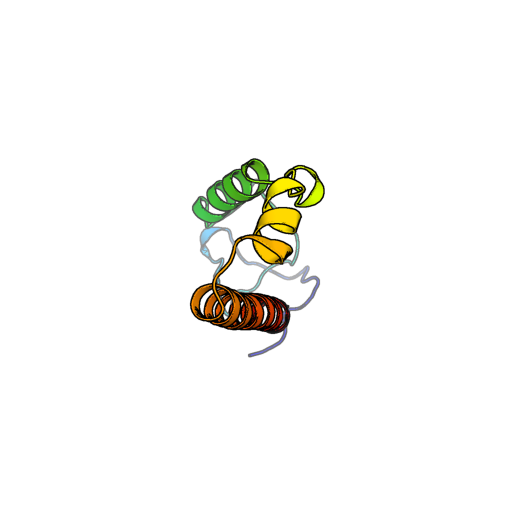.38 86 SER A CA 1
ATOM 716 C C . SER A 1 86 ? -7.573 -8.773 4.223 1.00 95.38 86 SER A C 1
ATOM 718 O O . SER A 1 86 ? -6.814 -9.469 3.550 1.00 95.38 86 SER A O 1
ATOM 720 N N . MET A 1 87 ? -8.196 -7.705 3.720 1.00 96.94 87 MET A N 1
ATOM 721 C CA . MET A 1 87 ? -8.027 -7.256 2.338 1.00 96.94 87 MET A CA 1
ATOM 722 C C . MET A 1 87 ? -6.596 -6.801 2.050 1.00 96.94 87 MET A C 1
ATOM 724 O O . MET A 1 87 ? -6.037 -7.225 1.037 1.00 96.94 87 MET A O 1
ATOM 728 N N . ASP A 1 88 ? -5.981 -6.029 2.946 1.00 94.69 88 ASP A N 1
ATOM 729 C CA . ASP A 1 88 ? -4.587 -5.592 2.796 1.00 94.69 88 ASP A CA 1
ATOM 730 C C . ASP A 1 88 ? -3.623 -6.789 2.761 1.00 94.69 88 ASP A C 1
ATOM 732 O O . ASP A 1 88 ? -2.703 -6.854 1.937 1.00 94.69 88 ASP A O 1
ATOM 736 N N . SER A 1 89 ? -3.883 -7.803 3.593 1.00 93.62 89 SER A N 1
ATOM 737 C CA . SER A 1 89 ? -3.104 -9.047 3.606 1.00 93.62 89 SER A CA 1
ATOM 738 C C . SER A 1 89 ? -3.224 -9.812 2.281 1.00 93.62 89 SER A C 1
ATOM 740 O O . SER A 1 89 ? -2.219 -10.264 1.727 1.00 93.62 89 SER A O 1
ATOM 742 N N . PHE A 1 90 ? -4.437 -9.921 1.726 1.00 94.69 90 PHE A N 1
ATOM 743 C CA . PHE A 1 90 ? -4.652 -10.566 0.427 1.00 94.69 90 PHE A CA 1
ATOM 744 C C . PHE A 1 90 ? -3.981 -9.810 -0.721 1.00 94.69 90 PHE A C 1
ATOM 746 O O . PHE A 1 90 ? -3.377 -10.436 -1.592 1.00 94.69 90 PHE A O 1
ATOM 753 N N . GLN A 1 91 ? -4.061 -8.479 -0.732 1.00 92.94 91 GLN A N 1
ATOM 754 C CA . GLN A 1 91 ? -3.404 -7.662 -1.753 1.00 92.94 91 GLN A CA 1
ATOM 755 C C . GLN A 1 91 ? -1.882 -7.820 -1.703 1.00 92.94 91 GLN A C 1
ATOM 757 O O . GLN A 1 91 ? -1.264 -8.026 -2.747 1.00 92.94 91 GLN A O 1
ATOM 762 N N . THR A 1 92 ? -1.294 -7.821 -0.502 1.00 91.31 92 THR A N 1
ATOM 763 C CA . THR A 1 92 ? 0.150 -8.031 -0.309 1.00 91.31 92 THR A CA 1
ATOM 764 C C . THR A 1 92 ? 0.607 -9.371 -0.884 1.00 91.31 92 THR A C 1
ATOM 766 O O . THR A 1 92 ? 1.621 -9.434 -1.573 1.00 91.31 92 THR A O 1
ATOM 769 N N . ASN A 1 93 ? -0.163 -10.438 -0.655 1.00 91.94 93 ASN A N 1
ATOM 770 C CA . ASN A 1 93 ? 0.177 -11.767 -1.161 1.00 91.94 93 ASN A CA 1
ATOM 771 C C . ASN A 1 93 ? -0.029 -11.915 -2.678 1.00 91.94 93 ASN A C 1
ATOM 773 O O . ASN A 1 93 ? 0.686 -12.674 -3.317 1.00 91.94 93 ASN A O 1
ATOM 777 N N . ASN A 1 94 ? -1.009 -11.219 -3.258 1.00 90.56 94 ASN A N 1
ATOM 778 C CA . ASN A 1 94 ? -1.317 -11.331 -4.688 1.00 90.56 94 ASN A CA 1
ATOM 779 C C . ASN A 1 94 ? -0.392 -10.494 -5.581 1.00 90.56 94 ASN A C 1
ATOM 781 O O . ASN A 1 94 ? -0.245 -10.805 -6.763 1.00 90.56 94 ASN A O 1
ATOM 785 N N . LEU A 1 95 ? 0.164 -9.401 -5.052 1.00 85.62 95 LEU A N 1
ATOM 786 C CA . LEU A 1 95 ? 1.065 -8.509 -5.787 1.00 85.62 95 LEU A CA 1
ATOM 787 C C . LEU A 1 95 ? 2.535 -8.958 -5.737 1.00 85.62 95 LEU A C 1
ATOM 789 O O . LEU A 1 95 ? 3.317 -8.506 -6.576 1.00 85.62 95 LEU A O 1
ATOM 793 N N . ALA A 1 96 ? 2.896 -9.806 -4.769 1.00 68.81 96 ALA A N 1
ATOM 794 C CA . ALA A 1 96 ? 4.231 -10.390 -4.612 1.00 68.81 96 ALA A CA 1
ATOM 795 C C . ALA A 1 96 ? 4.505 -11.513 -5.63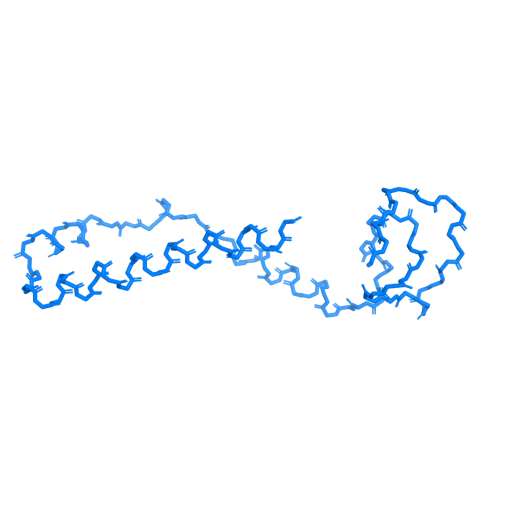1 1.00 68.81 96 ALA A C 1
ATOM 797 O O . ALA A 1 96 ? 5.646 -11.565 -6.151 1.00 68.81 96 ALA A O 1
#

Radius of gyration: 22.23 Å; chains: 1; bo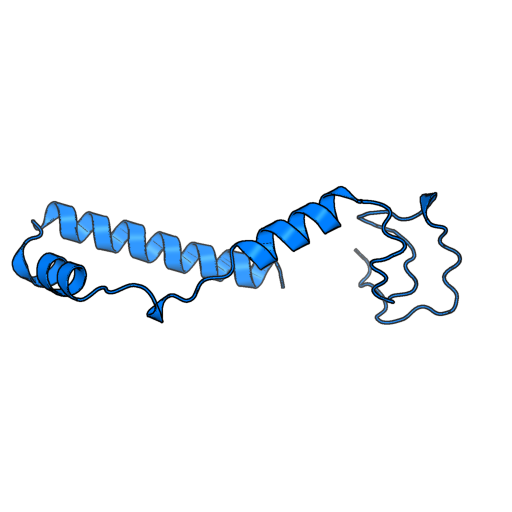unding box: 46×30×56 Å

Secondary structure (DSSP, 8-state):
-PPPPS--TT----TTT--SSS----S---STT-S-HHHHHHHHHHHHT---GGGS--HHHHHHHHHT--HHHHHHHHHHHHHHHHHHHHHHHHH-

pLDDT: mean 89.89, std 6.23, range [63.34, 97.25]

Sequence (96 aa):
MQRKRIYNPNSNETLGDRKIFDGNPHGILNFTKAKYTWALKLWDLMEANTWFPKEVDTTKDALDYRCNLTVGEKRMYDLVWSQLISMDSFQTNNLA